Protein AF-A0A1H8LSI7-F1 (afdb_monomer_lite)

Structure (mmCIF, N/CA/C/O backbone):
data_AF-A0A1H8LSI7-F1
#
_entry.id   AF-A0A1H8LSI7-F1
#
loop_
_atom_site.group_PDB
_atom_site.id
_atom_site.type_symbol
_atom_site.label_atom_id
_atom_site.label_alt_id
_atom_site.label_comp_id
_atom_site.label_asym_id
_atom_site.label_entity_id
_atom_site.label_seq_id
_atom_site.pdbx_PDB_ins_code
_atom_site.Cartn_x
_atom_site.Cartn_y
_atom_site.Cartn_z
_atom_site.occupancy
_atom_site.B_iso_or_equiv
_atom_site.auth_seq_id
_atom_site.auth_comp_id
_atom_site.auth_asym_id
_atom_site.auth_atom_id
_atom_site.pdbx_PDB_model_num
ATOM 1 N N . MET A 1 1 ? -0.531 -12.449 -21.676 1.00 60.75 1 MET A N 1
ATOM 2 C CA . MET A 1 1 ? 0.216 -11.662 -20.672 1.00 60.75 1 MET A CA 1
ATOM 3 C C . MET A 1 1 ? 1.237 -12.561 -19.982 1.00 60.75 1 MET A C 1
ATOM 5 O O . MET A 1 1 ? 1.101 -12.880 -18.815 1.00 60.75 1 MET A O 1
ATOM 9 N N . PHE A 1 2 ? 2.228 -13.033 -20.733 1.00 66.88 2 PHE A N 1
ATOM 10 C CA . PHE A 1 2 ? 3.361 -13.803 -20.219 1.00 66.88 2 PHE A CA 1
ATOM 11 C C . PHE A 1 2 ? 4.564 -13.486 -21.112 1.00 66.88 2 PHE A C 1
ATOM 13 O O . PHE A 1 2 ? 4.348 -13.264 -22.308 1.00 66.88 2 PHE A O 1
ATOM 20 N N . PRO A 1 3 ? 5.793 -13.439 -20.570 1.00 76.00 3 PRO A N 1
ATOM 21 C CA . PRO A 1 3 ? 6.199 -13.788 -19.198 1.00 76.00 3 PRO A CA 1
ATOM 22 C C . PRO A 1 3 ? 5.916 -12.696 -18.145 1.00 76.00 3 PRO A C 1
ATOM 24 O O . PRO A 1 3 ? 5.759 -11.524 -18.481 1.00 76.00 3 PRO A O 1
ATOM 27 N N . LEU A 1 4 ? 5.851 -13.088 -16.865 1.00 72.19 4 LEU A N 1
ATOM 28 C CA . LEU A 1 4 ? 5.751 -12.147 -15.740 1.00 72.19 4 LEU A CA 1
ATOM 29 C C . LEU A 1 4 ? 7.110 -11.470 -15.487 1.00 72.19 4 LEU A C 1
ATOM 31 O O . LEU A 1 4 ? 8.145 -12.140 -15.562 1.00 72.19 4 LEU A O 1
ATOM 35 N N . PRO A 1 5 ? 7.138 -10.168 -15.155 1.00 69.75 5 PRO A N 1
ATOM 36 C CA . PRO A 1 5 ? 8.376 -9.487 -14.801 1.00 69.75 5 PRO A CA 1
ATOM 37 C C . PRO A 1 5 ? 8.933 -10.005 -13.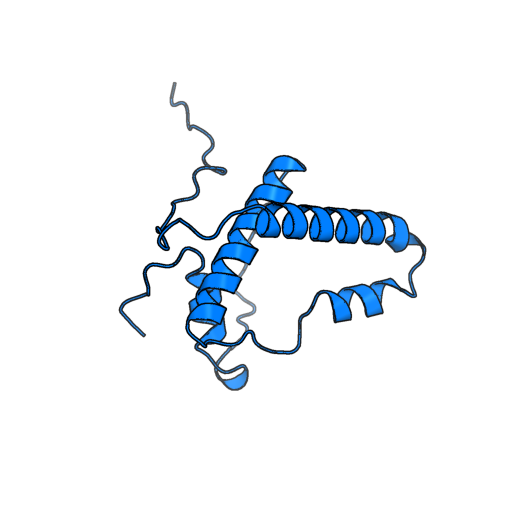466 1.00 69.75 5 PRO A C 1
ATOM 39 O O . PRO A 1 5 ? 8.186 -10.392 -12.569 1.00 69.75 5 PRO A O 1
ATOM 42 N N . ALA A 1 6 ? 10.259 -9.966 -13.308 1.00 71.38 6 ALA A N 1
ATOM 43 C CA . ALA A 1 6 ? 10.956 -10.384 -12.089 1.00 71.38 6 ALA A CA 1
ATOM 44 C C . ALA A 1 6 ? 10.777 -9.365 -10.940 1.00 71.38 6 ALA A C 1
ATOM 46 O O . ALA A 1 6 ? 11.718 -8.688 -10.525 1.00 71.38 6 ALA A O 1
ATOM 47 N N . LEU A 1 7 ? 9.548 -9.232 -10.435 1.00 69.88 7 LEU A N 1
ATOM 48 C CA . LEU A 1 7 ? 9.149 -8.268 -9.410 1.00 69.88 7 LEU A CA 1
ATOM 49 C C . LEU A 1 7 ? 8.524 -8.965 -8.209 1.00 69.88 7 LEU A C 1
ATOM 51 O O . LEU A 1 7 ? 7.919 -10.025 -8.313 1.00 69.88 7 LEU A O 1
ATOM 55 N N . THR A 1 8 ? 8.642 -8.321 -7.054 1.00 70.69 8 THR A N 1
ATOM 56 C CA . THR A 1 8 ? 8.070 -8.797 -5.790 1.00 70.69 8 THR A CA 1
ATOM 57 C C . THR A 1 8 ? 6.541 -8.672 -5.724 1.00 70.69 8 THR A C 1
ATOM 59 O O . THR A 1 8 ? 5.932 -9.376 -4.926 1.00 70.69 8 THR A O 1
ATOM 62 N N . ALA A 1 9 ? 5.948 -7.756 -6.497 1.00 76.44 9 ALA A N 1
ATOM 63 C CA . ALA A 1 9 ? 4.513 -7.450 -6.500 1.00 76.44 9 ALA A CA 1
ATOM 64 C C . ALA A 1 9 ? 3.906 -7.760 -7.878 1.00 76.44 9 ALA A C 1
ATOM 66 O O . ALA A 1 9 ? 3.530 -6.873 -8.643 1.00 76.44 9 ALA A O 1
ATOM 67 N N . ASP A 1 10 ? 3.919 -9.037 -8.236 1.00 76.69 10 ASP A N 1
ATOM 68 C CA . ASP A 1 10 ? 3.304 -9.559 -9.456 1.00 76.69 10 ASP A CA 1
ATOM 69 C C . ASP A 1 10 ? 1.784 -9.343 -9.467 1.00 76.69 10 ASP A C 1
ATOM 71 O O . ASP A 1 10 ? 1.233 -8.949 -10.490 1.00 76.69 10 ASP A O 1
ATOM 75 N N . ASP A 1 11 ? 1.126 -9.494 -8.320 1.00 79.75 11 ASP A N 1
ATOM 76 C CA . ASP A 1 11 ? -0.284 -9.172 -8.088 1.00 79.75 11 ASP A CA 1
ATOM 77 C C . ASP A 1 11 ? -0.640 -7.717 -8.444 1.00 79.75 11 ASP A C 1
ATOM 79 O O . ASP A 1 11 ? -1.596 -7.442 -9.173 1.00 79.75 11 ASP A O 1
ATOM 83 N N . GLU A 1 12 ? 0.163 -6.768 -7.970 1.00 79.19 12 GLU A N 1
ATOM 84 C CA . GLU A 1 12 ? 0.037 -5.345 -8.267 1.00 79.19 12 GLU A CA 1
ATOM 85 C C . GLU A 1 12 ? 0.315 -5.067 -9.748 1.00 79.19 12 GLU A C 1
ATOM 87 O O . GLU A 1 12 ? -0.382 -4.252 -10.352 1.00 79.19 12 GLU A O 1
ATOM 92 N N . TRP A 1 13 ? 1.303 -5.742 -10.347 1.00 81.06 13 TRP A N 1
ATOM 93 C CA . TRP A 1 13 ? 1.590 -5.615 -11.776 1.00 81.06 13 TRP A CA 1
ATOM 94 C C . TRP A 1 13 ? 0.407 -6.093 -12.617 1.00 81.06 13 TRP A C 1
ATOM 96 O O . TRP A 1 13 ? -0.026 -5.375 -13.519 1.00 81.06 13 TRP A O 1
ATOM 106 N N . VAL A 1 14 ? -0.165 -7.251 -12.267 1.00 83.50 14 VAL A N 1
ATOM 107 C CA . VAL A 1 14 ? -1.364 -7.784 -12.914 1.00 83.50 14 VAL A CA 1
ATOM 108 C C . VAL A 1 14 ? -2.515 -6.797 -12.782 1.00 83.50 14 VAL A C 1
ATOM 110 O O . VAL A 1 14 ? -3.106 -6.419 -13.789 1.00 83.50 14 VAL A O 1
ATOM 113 N N . ARG A 1 15 ? -2.782 -6.294 -11.570 1.00 82.38 15 ARG A N 1
ATOM 114 C CA . ARG A 1 15 ? -3.861 -5.325 -11.334 1.00 82.38 15 ARG A CA 1
ATOM 115 C C . ARG A 1 15 ? -3.713 -4.055 -12.176 1.00 82.38 15 ARG A C 1
ATOM 117 O O . ARG A 1 15 ? -4.715 -3.523 -12.636 1.00 82.38 15 ARG A O 1
ATOM 124 N N . ARG A 1 16 ? -2.490 -3.548 -12.366 1.00 82.44 16 ARG A N 1
ATOM 125 C CA . ARG A 1 16 ? -2.238 -2.323 -13.149 1.00 82.44 16 ARG A CA 1
ATOM 126 C C . ARG A 1 16 ? -2.259 -2.534 -14.663 1.00 82.44 16 ARG A C 1
ATOM 128 O O . ARG A 1 16 ? -2.366 -1.552 -15.390 1.00 82.44 16 ARG A O 1
ATOM 135 N N . ALA A 1 17 ? -2.132 -3.770 -15.138 1.00 84.19 17 ALA A N 1
ATOM 136 C CA . ALA A 1 17 ? -2.122 -4.069 -16.567 1.00 84.19 17 ALA A CA 1
ATOM 137 C C . ALA A 1 17 ? -3.521 -4.056 -17.206 1.00 84.19 17 ALA A C 1
ATOM 139 O O . ALA A 1 17 ? -3.623 -3.934 -18.424 1.00 84.19 17 ALA A O 1
ATOM 140 N N . PHE A 1 18 ? -4.584 -4.178 -16.405 1.00 83.81 18 PHE A N 1
ATOM 141 C CA . PHE A 1 18 ? -5.969 -4.183 -16.878 1.00 83.81 18 PHE A CA 1
ATOM 142 C C . PHE A 1 18 ? -6.657 -2.849 -16.589 1.00 83.81 18 PHE A C 1
ATOM 144 O O . PHE A 1 18 ? -6.489 -2.267 -15.513 1.00 83.81 18 PHE A O 1
ATOM 151 N N . ALA A 1 19 ? -7.463 -2.360 -17.535 1.00 82.94 19 ALA A N 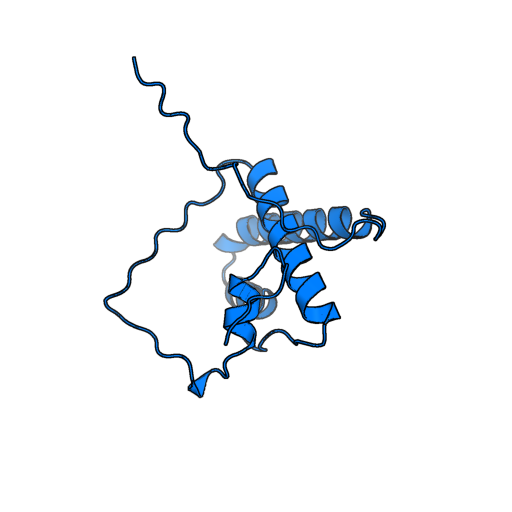1
ATOM 152 C CA . ALA A 1 19 ? -8.328 -1.222 -17.259 1.00 82.94 19 ALA A CA 1
ATOM 153 C C . ALA A 1 19 ? -9.493 -1.669 -16.355 1.00 82.94 19 ALA A C 1
ATOM 155 O O . ALA A 1 19 ? -9.905 -2.825 -16.427 1.00 82.94 19 ALA A O 1
ATOM 156 N N . PRO A 1 20 ? -10.104 -0.773 -15.556 1.00 80.81 20 PRO A N 1
ATOM 157 C CA . PRO A 1 20 ? -11.222 -1.143 -14.680 1.00 80.81 20 PRO A CA 1
ATOM 158 C C . PRO A 1 20 ? -12.400 -1.809 -15.408 1.00 80.81 20 PRO A C 1
ATOM 160 O O . PRO A 1 20 ? -13.071 -2.657 -14.837 1.00 80.81 20 PRO A O 1
ATOM 163 N N . ARG A 1 21 ? -12.628 -1.454 -16.680 1.00 83.06 21 ARG A N 1
ATOM 164 C CA . ARG A 1 21 ? -13.661 -2.058 -17.542 1.00 83.06 21 ARG A CA 1
ATOM 165 C C . ARG A 1 21 ? -13.379 -3.513 -17.935 1.00 83.06 21 ARG A C 1
ATOM 167 O O . ARG A 1 21 ? -14.303 -4.216 -18.318 1.00 83.06 21 ARG A O 1
ATOM 174 N N . ASP A 1 22 ? -12.123 -3.939 -17.843 1.00 85.56 22 ASP A N 1
ATOM 175 C CA . ASP A 1 22 ? -11.678 -5.294 -18.176 1.00 85.56 22 ASP A CA 1
ATOM 176 C C . ASP A 1 22 ? -11.662 -6.198 -16.924 1.00 85.56 22 ASP A C 1
ATOM 178 O O . ASP A 1 22 ? -11.269 -7.361 -16.995 1.00 85.56 22 ASP A O 1
ATOM 182 N N . VAL A 1 23 ? -12.076 -5.667 -15.763 1.00 84.94 23 VAL A N 1
ATOM 183 C CA . VAL A 1 23 ? -12.101 -6.367 -14.475 1.00 84.94 23 VAL A CA 1
ATOM 184 C C . VAL A 1 23 ? -13.544 -6.688 -14.090 1.00 84.94 23 VAL A C 1
ATOM 186 O O . VAL A 1 23 ? -14.366 -5.793 -13.906 1.00 84.94 23 VAL A O 1
ATOM 189 N N . ALA A 1 24 ? -13.840 -7.975 -13.910 1.00 84.44 24 ALA A N 1
ATOM 190 C CA . ALA A 1 24 ? -15.118 -8.448 -13.390 1.00 84.44 24 ALA A CA 1
ATOM 191 C C . ALA A 1 24 ? -14.971 -8.928 -11.938 1.00 84.44 24 ALA A C 1
ATOM 193 O O . ALA A 1 24 ? -14.045 -9.672 -11.609 1.00 84.44 24 ALA A O 1
ATOM 194 N N . PHE A 1 25 ? -15.908 -8.540 -11.072 1.00 83.56 25 PHE A N 1
ATOM 195 C CA . PHE A 1 25 ? -16.010 -9.080 -9.717 1.00 83.56 25 PHE A CA 1
ATOM 196 C C . PHE A 1 25 ? -16.845 -10.362 -9.741 1.00 83.56 25 PHE A C 1
ATOM 198 O O . PHE A 1 25 ? -17.991 -10.345 -10.182 1.00 83.56 25 PHE A O 1
ATOM 205 N N . VAL A 1 26 ? -16.274 -11.473 -9.268 1.00 87.94 26 VAL A N 1
ATOM 206 C CA . VAL A 1 26 ? -16.940 -12.785 -9.236 1.00 87.94 26 VAL A CA 1
ATOM 207 C C . VAL A 1 26 ? -17.489 -13.040 -7.827 1.00 87.94 26 VAL A C 1
ATOM 209 O O . VAL A 1 26 ? -16.691 -13.284 -6.921 1.00 87.94 26 VAL A O 1
ATOM 212 N N . PRO A 1 27 ? -18.821 -13.034 -7.609 1.00 82.88 27 PRO A N 1
ATOM 213 C CA . PRO A 1 27 ? -19.406 -13.175 -6.269 1.00 82.88 27 PRO A CA 1
ATOM 214 C C . PRO A 1 27 ? -19.115 -14.524 -5.602 1.00 82.88 27 PRO A C 1
ATOM 216 O O . PRO A 1 27 ? -19.066 -14.617 -4.382 1.00 82.88 27 PRO A O 1
ATOM 219 N N . ALA A 1 28 ? -18.906 -15.573 -6.403 1.00 89.12 28 ALA A N 1
ATOM 220 C CA . ALA A 1 28 ? -18.611 -16.921 -5.922 1.00 89.12 28 ALA A CA 1
ATOM 221 C C . ALA A 1 28 ? -17.145 -17.115 -5.482 1.00 89.12 28 ALA A C 1
ATOM 223 O O . ALA A 1 28 ? -16.776 -18.203 -5.047 1.00 89.12 28 ALA A O 1
ATOM 224 N N . CYS A 1 29 ? -16.292 -16.092 -5.613 1.00 85.25 29 CYS A N 1
ATOM 225 C CA . CYS A 1 29 ? -14.889 -16.174 -5.229 1.00 85.25 29 CYS A CA 1
ATOM 226 C C . CYS A 1 29 ? -14.679 -15.592 -3.828 1.00 85.25 29 CYS A C 1
ATOM 228 O O . CYS A 1 29 ? -14.918 -14.409 -3.589 1.00 85.25 29 CYS A O 1
ATOM 230 N N . THR A 1 30 ? -14.185 -16.415 -2.904 1.00 83.44 30 THR A N 1
ATOM 231 C CA . THR A 1 30 ? -13.813 -15.981 -1.553 1.00 83.44 30 THR A CA 1
ATOM 232 C C . THR A 1 30 ? -12.307 -16.054 -1.368 1.00 83.44 30 THR A C 1
ATOM 234 O O . THR A 1 30 ? -11.693 -17.088 -1.631 1.00 83.44 30 THR A O 1
ATOM 237 N N . PHE A 1 31 ? -11.717 -14.981 -0.849 1.00 82.94 31 PHE A N 1
ATOM 238 C CA . PHE A 1 31 ? -10.306 -14.929 -0.484 1.00 82.94 31 PHE A CA 1
ATOM 239 C C . PHE A 1 31 ? -10.153 -14.601 1.000 1.00 82.94 31 PHE A C 1
ATOM 241 O O . PHE A 1 31 ? -10.742 -13.640 1.496 1.00 82.94 31 PHE A O 1
ATOM 248 N N . THR A 1 32 ? -9.322 -15.371 1.702 1.00 84.81 32 THR A N 1
ATOM 249 C CA . THR A 1 32 ? -9.045 -15.159 3.127 1.00 84.81 32 THR A CA 1
ATOM 250 C C . THR A 1 32 ? -7.653 -14.567 3.307 1.00 84.81 32 THR A C 1
ATOM 252 O O . THR A 1 32 ? -6.647 -15.271 3.212 1.00 84.81 32 THR A O 1
ATOM 255 N N . ALA A 1 33 ? -7.589 -13.275 3.631 1.00 78.12 33 ALA A N 1
ATOM 256 C CA . ALA A 1 33 ? -6.353 -12.606 4.024 1.00 78.12 33 ALA A CA 1
ATOM 257 C C . ALA A 1 33 ? -6.153 -12.703 5.544 1.00 78.12 33 ALA A C 1
ATOM 259 O O . ALA A 1 33 ? -7.024 -12.303 6.316 1.00 78.12 33 ALA A O 1
ATOM 260 N N . ARG A 1 34 ? -4.992 -13.191 6.000 1.00 80.56 34 ARG A N 1
ATOM 261 C CA . ARG A 1 34 ? -4.641 -13.165 7.429 1.00 80.56 34 ARG A CA 1
ATOM 262 C C . ARG A 1 34 ? -3.908 -11.873 7.759 1.00 80.56 34 ARG A C 1
ATOM 264 O O . ARG A 1 34 ? -2.849 -11.599 7.198 1.00 80.56 34 ARG A O 1
ATOM 271 N N . ALA A 1 35 ? -4.458 -11.096 8.688 1.00 78.88 35 ALA A N 1
ATOM 272 C CA . ALA A 1 35 ? -3.793 -9.898 9.176 1.00 78.88 35 ALA A CA 1
ATOM 273 C C . ALA A 1 35 ? -2.520 -10.266 9.971 1.00 78.88 35 ALA A C 1
ATOM 275 O O . ALA A 1 35 ? -2.536 -11.232 10.744 1.00 78.88 35 ALA A O 1
ATOM 276 N N . PRO A 1 36 ? -1.422 -9.503 9.825 1.00 80.56 36 PRO A N 1
ATOM 277 C CA . PRO A 1 36 ? -0.235 -9.667 10.655 1.00 80.56 36 PRO A CA 1
ATOM 278 C C . PRO A 1 36 ? -0.580 -9.514 12.142 1.00 80.56 36 PRO A C 1
ATOM 280 O O . PRO A 1 36 ? -1.272 -8.575 12.526 1.00 80.56 36 PRO A O 1
ATOM 283 N N . ARG A 1 37 ? -0.074 -10.420 12.989 1.00 83.75 37 ARG A N 1
ATOM 284 C CA . ARG A 1 37 ? -0.376 -10.426 14.436 1.00 83.75 37 ARG A CA 1
ATOM 285 C C . ARG A 1 37 ? 0.540 -9.523 15.265 1.00 83.75 37 ARG A C 1
ATOM 287 O O . ARG A 1 37 ? 0.311 -9.361 16.457 1.00 83.75 37 ARG A O 1
ATOM 294 N N . THR A 1 38 ? 1.583 -8.956 14.657 1.00 83.00 38 THR A N 1
ATOM 295 C CA . THR A 1 38 ? 2.559 -8.095 15.337 1.00 83.00 38 THR A CA 1
ATOM 296 C C . THR A 1 38 ? 2.827 -6.829 14.535 1.00 83.00 38 THR A C 1
ATOM 298 O O . THR A 1 38 ? 2.769 -6.834 13.302 1.00 83.00 38 THR A O 1
ATOM 301 N N . LEU A 1 39 ? 3.173 -5.744 15.236 1.00 80.88 39 LEU A N 1
ATOM 302 C CA . LEU A 1 39 ? 3.536 -4.471 14.611 1.00 80.88 39 LEU A CA 1
ATOM 303 C C . LEU A 1 39 ? 4.737 -4.630 13.669 1.00 80.88 39 LEU A C 1
ATOM 305 O O . LEU A 1 39 ? 4.731 -4.094 12.566 1.00 80.88 39 LEU A O 1
ATOM 309 N N . HIS A 1 40 ? 5.731 -5.430 14.066 1.00 78.38 40 HIS A N 1
ATOM 310 C CA . HIS A 1 40 ? 6.880 -5.742 13.220 1.00 78.38 40 HIS A CA 1
ATOM 311 C C . HIS A 1 40 ? 6.453 -6.426 11.912 1.00 78.38 40 HIS A C 1
ATOM 313 O O . HIS A 1 40 ? 6.828 -5.971 10.834 1.00 78.38 40 HIS A O 1
ATOM 319 N N . ALA A 1 41 ? 5.613 -7.466 11.979 1.00 76.25 41 ALA A N 1
ATOM 320 C CA . ALA A 1 41 ? 5.122 -8.150 10.781 1.00 76.25 41 ALA A CA 1
ATOM 321 C C . ALA A 1 41 ? 4.266 -7.226 9.896 1.00 76.25 41 ALA A C 1
ATOM 323 O O . ALA A 1 41 ? 4.365 -7.281 8.667 1.00 76.25 41 ALA A O 1
ATOM 324 N N . LEU A 1 42 ? 3.473 -6.333 10.501 1.00 82.38 42 LEU A N 1
ATOM 325 C CA . LEU A 1 42 ? 2.703 -5.320 9.780 1.00 82.38 42 LEU A CA 1
ATOM 326 C C . LEU A 1 42 ? 3.614 -4.350 9.018 1.00 82.38 42 LEU A C 1
ATOM 328 O O . LEU A 1 42 ? 3.405 -4.121 7.824 1.00 82.38 42 LEU A O 1
ATOM 332 N N . VAL A 1 43 ? 4.642 -3.819 9.685 1.00 80.75 43 VAL A N 1
ATOM 333 C CA . VAL A 1 43 ? 5.628 -2.909 9.089 1.00 80.75 43 VAL A CA 1
ATOM 334 C C . VAL A 1 43 ? 6.381 -3.598 7.951 1.00 80.75 43 VAL A C 1
ATOM 336 O O . VAL A 1 43 ? 6.466 -3.026 6.868 1.00 80.75 43 VAL A O 1
ATOM 339 N N . GLN A 1 44 ? 6.859 -4.834 8.139 1.00 80.69 44 GLN A N 1
ATOM 340 C CA . GLN A 1 44 ? 7.574 -5.580 7.092 1.00 80.69 44 GLN A CA 1
ATOM 341 C C . GLN A 1 44 ? 6.687 -5.861 5.871 1.00 80.69 44 GLN A C 1
ATOM 343 O O . GLN A 1 44 ? 7.090 -5.592 4.738 1.00 80.69 44 GLN A O 1
ATOM 348 N N . THR A 1 45 ? 5.448 -6.317 6.090 1.00 78.75 45 THR A N 1
ATOM 349 C CA . THR A 1 45 ? 4.485 -6.577 5.005 1.00 78.75 45 THR A CA 1
ATOM 350 C C . THR A 1 45 ? 4.193 -5.298 4.216 1.00 78.75 45 THR A C 1
ATOM 352 O O . THR A 1 45 ? 4.214 -5.291 2.983 1.00 78.75 45 THR A O 1
ATOM 355 N N . ARG A 1 46 ? 3.976 -4.173 4.913 1.00 82.31 46 ARG A N 1
ATOM 356 C CA . ARG A 1 46 ? 3.719 -2.877 4.270 1.00 82.31 46 ARG A CA 1
ATOM 357 C C . ARG A 1 46 ? 4.934 -2.327 3.538 1.00 82.31 46 ARG A C 1
ATOM 359 O O . ARG A 1 46 ? 4.782 -1.829 2.425 1.00 82.31 46 ARG A O 1
ATOM 366 N N . ARG A 1 47 ? 6.125 -2.461 4.115 1.00 80.44 47 ARG A N 1
ATOM 367 C CA . ARG A 1 47 ? 7.397 -2.085 3.489 1.00 80.44 47 ARG A CA 1
ATOM 368 C C . ARG A 1 47 ? 7.607 -2.838 2.176 1.00 80.44 47 ARG A C 1
ATOM 370 O O . ARG A 1 47 ? 7.887 -2.211 1.158 1.00 80.44 47 ARG A O 1
ATOM 377 N N . ARG A 1 48 ? 7.381 -4.157 2.170 1.00 80.31 48 ARG A N 1
ATOM 378 C CA . ARG A 1 48 ? 7.450 -5.004 0.968 1.00 80.31 48 ARG A CA 1
ATOM 379 C C . ARG A 1 48 ? 6.452 -4.562 -0.106 1.00 80.31 48 ARG A C 1
ATOM 381 O O . ARG A 1 48 ? 6.846 -4.372 -1.255 1.00 80.31 48 ARG A O 1
ATOM 388 N N . SER A 1 49 ? 5.191 -4.348 0.273 1.00 80.56 49 SER A N 1
ATOM 389 C CA . SER A 1 49 ? 4.136 -3.881 -0.641 1.00 80.56 49 SER A CA 1
ATOM 390 C C . SER A 1 49 ? 4.484 -2.527 -1.275 1.00 80.56 49 SER A C 1
ATOM 392 O O . SER A 1 49 ? 4.407 -2.369 -2.494 1.00 80.56 49 SER A O 1
ATOM 394 N N . LEU A 1 50 ? 4.961 -1.564 -0.477 1.00 79.44 50 LEU A N 1
ATOM 395 C CA . LEU A 1 50 ? 5.381 -0.254 -0.980 1.00 79.44 50 LEU A CA 1
ATOM 396 C C . LEU A 1 50 ? 6.621 -0.334 -1.873 1.00 79.44 50 LEU A C 1
ATOM 398 O O . LEU A 1 50 ? 6.673 0.360 -2.886 1.00 79.44 50 LEU A O 1
ATOM 402 N N . ARG A 1 51 ? 7.595 -1.194 -1.547 1.00 80.38 51 ARG A N 1
ATOM 403 C CA . ARG A 1 51 ? 8.772 -1.432 -2.394 1.00 80.38 51 ARG A CA 1
ATOM 404 C C . ARG A 1 51 ? 8.367 -1.993 -3.759 1.00 80.38 51 ARG A C 1
ATOM 406 O O . ARG A 1 51 ? 8.826 -1.479 -4.776 1.00 80.38 51 ARG A O 1
ATOM 413 N N . GLY A 1 52 ? 7.473 -2.984 -3.789 1.00 79.12 52 GLY A N 1
ATOM 414 C CA . GLY A 1 52 ? 6.932 -3.544 -5.031 1.00 79.12 52 GLY A CA 1
ATOM 415 C C . GLY A 1 52 ? 6.178 -2.502 -5.861 1.00 79.12 52 GLY A C 1
ATOM 416 O O . GLY A 1 52 ? 6.467 -2.319 -7.040 1.00 79.12 52 GLY A O 1
ATOM 417 N N . SER A 1 53 ? 5.303 -1.726 -5.219 1.00 80.06 53 SER A N 1
ATOM 418 C CA . SER A 1 53 ? 4.588 -0.613 -5.857 1.00 80.06 53 SER A CA 1
ATOM 419 C C . SER A 1 53 ? 5.537 0.461 -6.414 1.00 80.06 53 SER A C 1
ATOM 421 O O . SER A 1 53 ? 5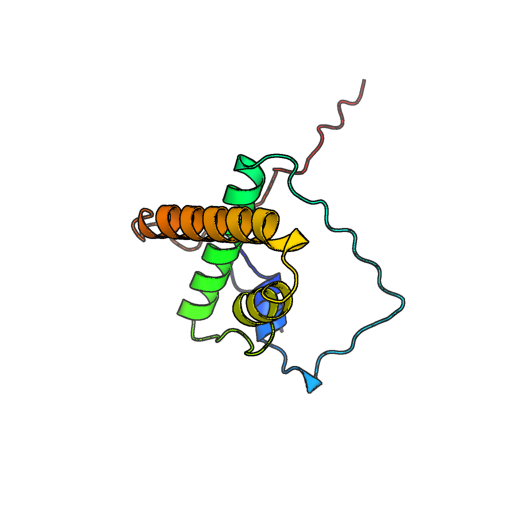.327 0.948 -7.526 1.00 80.06 53 SER A O 1
ATOM 423 N N . LYS A 1 54 ? 6.617 0.804 -5.692 1.00 79.50 54 LYS A N 1
ATOM 424 C CA . LYS A 1 54 ? 7.659 1.739 -6.156 1.00 79.50 54 LYS A CA 1
ATOM 425 C C . LYS A 1 54 ? 8.410 1.183 -7.367 1.00 79.50 54 LYS A C 1
ATOM 427 O O . LYS A 1 54 ? 8.622 1.930 -8.316 1.00 79.50 54 LYS A O 1
ATOM 432 N N . ALA A 1 55 ? 8.766 -0.103 -7.361 1.00 80.62 55 ALA A N 1
ATOM 433 C CA . ALA A 1 55 ? 9.420 -0.757 -8.494 1.00 80.62 55 ALA A CA 1
ATOM 434 C C . ALA A 1 55 ? 8.533 -0.738 -9.751 1.00 80.62 55 ALA A C 1
ATOM 436 O O . ALA A 1 55 ? 9.021 -0.443 -10.835 1.00 80.62 55 ALA A O 1
ATOM 437 N N . ILE A 1 56 ? 7.223 -0.959 -9.602 1.00 80.19 56 ILE A N 1
ATOM 438 C CA . ILE A 1 56 ? 6.272 -0.906 -10.722 1.00 80.19 56 ILE A CA 1
ATOM 439 C C . ILE A 1 56 ? 6.107 0.512 -11.266 1.00 80.19 56 ILE A C 1
ATOM 441 O O . ILE A 1 56 ? 6.151 0.721 -12.477 1.00 80.19 56 ILE A O 1
ATOM 445 N N . THR A 1 57 ? 6.004 1.499 -10.376 1.00 82.06 57 THR A N 1
ATOM 446 C CA . THR A 1 57 ? 5.967 2.914 -10.767 1.00 82.06 57 THR A CA 1
ATOM 447 C C . THR A 1 57 ? 7.260 3.344 -11.471 1.00 82.06 57 THR A C 1
ATOM 449 O O . THR A 1 57 ? 7.197 4.106 -12.430 1.00 82.06 57 THR A O 1
ATOM 452 N N . ALA A 1 58 ? 8.424 2.829 -11.056 1.00 80.81 58 ALA A N 1
ATOM 453 C CA . ALA A 1 58 ? 9.705 3.104 -11.712 1.00 80.81 58 ALA A CA 1
ATOM 454 C C . ALA A 1 58 ? 9.791 2.542 -13.145 1.00 80.81 58 ALA A C 1
ATOM 456 O O . ALA A 1 58 ? 10.552 3.067 -13.949 1.00 80.81 58 ALA A O 1
ATOM 457 N N . MET A 1 59 ? 8.984 1.533 -13.492 1.00 79.94 59 MET A N 1
ATOM 458 C CA . MET A 1 59 ? 8.834 1.053 -14.874 1.00 79.94 59 MET A CA 1
ATOM 459 C C . MET A 1 59 ? 7.839 1.884 -15.705 1.00 79.94 59 MET A C 1
ATOM 461 O O . MET A 1 59 ? 7.500 1.497 -16.818 1.00 79.94 59 MET A O 1
ATOM 465 N N . GLY A 1 60 ? 7.314 2.990 -15.166 1.00 80.00 60 GLY A N 1
ATOM 466 C CA . GLY A 1 60 ? 6.332 3.843 -15.844 1.00 80.00 60 GLY A CA 1
ATOM 467 C C . GLY A 1 60 ? 4.880 3.362 -15.737 1.00 80.00 60 GLY A C 1
ATOM 468 O O . GLY A 1 60 ? 3.984 4.001 -16.283 1.00 80.00 60 GLY A O 1
ATOM 469 N N . ILE A 1 61 ? 4.613 2.274 -15.006 1.00 77.94 61 ILE A N 1
ATOM 470 C CA . ILE A 1 61 ? 3.258 1.741 -14.823 1.00 77.94 61 ILE A CA 1
ATOM 471 C C . ILE A 1 61 ? 2.606 2.441 -13.625 1.00 77.94 61 ILE A C 1
ATOM 473 O O . ILE A 1 61 ? 2.908 2.158 -12.459 1.00 77.94 61 ILE A O 1
ATOM 477 N N . THR A 1 62 ? 1.701 3.377 -13.905 1.00 76.06 62 THR A N 1
ATOM 478 C CA . THR A 1 62 ? 1.041 4.191 -12.877 1.00 76.06 62 THR A CA 1
ATOM 479 C C . THR A 1 62 ? 0.012 3.390 -12.077 1.00 76.06 62 THR A C 1
ATOM 481 O O . THR A 1 62 ? -0.625 2.467 -12.576 1.00 76.06 62 THR A O 1
ATOM 484 N N . SER A 1 63 ? -0.136 3.724 -10.792 1.00 70.12 63 SER A N 1
ATOM 485 C CA . SER A 1 63 ? -1.188 3.133 -9.959 1.00 70.12 63 SER A CA 1
ATOM 486 C C . SER A 1 63 ? -2.561 3.637 -10.415 1.00 70.12 63 SER A C 1
ATOM 488 O O . SER A 1 63 ? -2.697 4.847 -10.626 1.00 70.12 63 SER A O 1
ATOM 490 N N . PRO A 1 64 ? -3.597 2.779 -10.482 1.00 67.50 64 PRO A N 1
ATOM 491 C CA . PRO A 1 64 ? -4.964 3.229 -10.703 1.00 67.50 64 PRO A CA 1
ATOM 492 C C . PRO A 1 64 ? -5.354 4.282 -9.655 1.00 67.50 64 PRO A C 1
ATOM 494 O O . PRO A 1 64 ? -5.068 4.142 -8.461 1.00 67.50 64 PRO A O 1
ATOM 497 N N . ARG A 1 65 ? -5.966 5.375 -10.124 1.00 56.28 65 ARG A N 1
ATOM 498 C CA . ARG A 1 65 ? -6.502 6.465 -9.297 1.00 56.28 65 ARG A CA 1
ATOM 499 C C . ARG A 1 65 ? -7.849 6.022 -8.722 1.00 56.28 65 ARG A C 1
ATOM 501 O O . ARG A 1 65 ? -8.729 5.673 -9.496 1.00 56.28 65 ARG A O 1
ATOM 508 N N . GLY A 1 66 ? -8.038 6.102 -7.402 1.00 54.59 66 GLY A N 1
ATOM 509 C CA . GLY A 1 66 ? -9.388 6.026 -6.820 1.00 54.59 66 GLY A CA 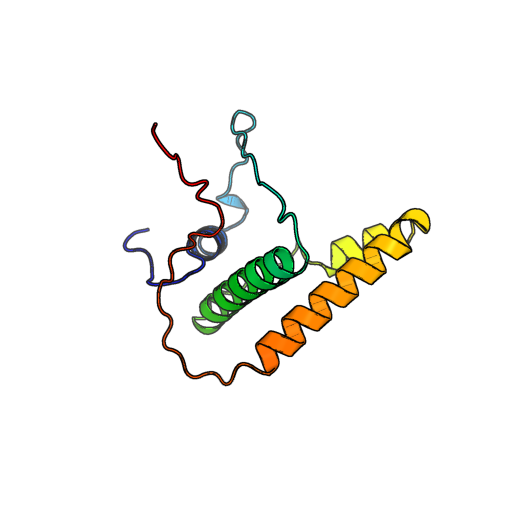1
ATOM 510 C C . GLY A 1 66 ? -9.493 5.431 -5.418 1.00 54.59 66 GLY A C 1
ATOM 511 O O . GLY A 1 66 ? -10.250 5.947 -4.607 1.00 54.59 66 GLY A O 1
ATOM 512 N N . GLU A 1 67 ? -8.685 4.433 -5.071 1.00 57.25 67 GLU A N 1
ATOM 513 C CA . GLU A 1 67 ? -8.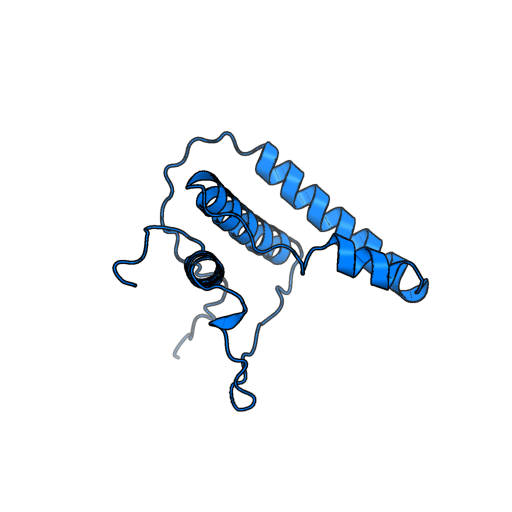819 3.701 -3.796 1.00 57.25 67 GLU A CA 1
ATOM 514 C C . GLU A 1 67 ? -7.647 4.003 -2.855 1.00 57.25 67 GLU A C 1
ATOM 516 O O . GLU A 1 67 ? -6.849 3.151 -2.471 1.00 57.25 67 GLU A O 1
ATOM 521 N N . GLY A 1 68 ? -7.475 5.290 -2.556 1.00 68.12 68 GLY A N 1
ATOM 522 C CA . GLY A 1 68 ? -6.337 5.783 -1.786 1.00 68.12 68 GLY A CA 1
ATOM 523 C C . GLY A 1 68 ? -6.616 5.903 -0.291 1.00 68.12 68 GLY A C 1
ATOM 524 O O . GLY A 1 68 ? -7.739 6.177 0.131 1.00 68.12 68 GLY A O 1
ATOM 525 N N . ALA A 1 69 ? -5.547 5.855 0.512 1.00 71.31 69 ALA A N 1
ATOM 526 C CA . ALA A 1 69 ? -5.571 6.196 1.939 1.00 71.31 69 ALA A CA 1
ATOM 527 C C . ALA A 1 69 ? -6.296 7.529 2.228 1.00 71.31 69 ALA A C 1
ATOM 529 O O . ALA A 1 69 ? -6.918 7.674 3.270 1.00 71.31 69 ALA A O 1
ATOM 530 N N . VAL A 1 70 ? -6.272 8.480 1.286 1.00 78.31 70 VAL A N 1
ATOM 531 C CA . VAL A 1 70 ? -6.986 9.764 1.376 1.00 78.31 70 VAL A CA 1
ATOM 532 C C . VAL A 1 70 ? -8.508 9.591 1.421 1.00 78.31 70 VAL A C 1
ATOM 534 O O . VAL A 1 70 ? -9.162 10.251 2.223 1.00 78.31 70 VAL A O 1
ATOM 537 N N . ALA A 1 71 ? -9.080 8.709 0.595 1.00 79.56 71 ALA A N 1
ATOM 538 C CA . ALA A 1 71 ? -10.520 8.447 0.598 1.00 79.56 71 ALA A CA 1
ATOM 539 C C . ALA A 1 71 ? -10.951 7.791 1.919 1.00 79.56 71 ALA A C 1
ATOM 541 O O . ALA A 1 71 ? -11.944 8.200 2.517 1.00 79.56 71 ALA A O 1
ATOM 542 N N . MET A 1 72 ? -10.140 6.854 2.422 1.00 80.31 72 MET A N 1
ATOM 543 C CA . MET A 1 72 ? -10.360 6.211 3.719 1.00 80.31 72 MET A CA 1
ATOM 544 C C . MET A 1 72 ? -10.289 7.214 4.882 1.00 80.31 72 MET A C 1
ATOM 546 O O . MET A 1 72 ? -11.166 7.222 5.740 1.00 80.31 72 MET A O 1
ATOM 550 N N . LEU A 1 73 ? -9.286 8.101 4.893 1.00 81.44 73 LEU A N 1
ATOM 551 C CA . LEU A 1 73 ? -9.151 9.147 5.914 1.00 81.44 73 LEU A CA 1
ATOM 552 C C . LEU A 1 73 ? -10.325 10.134 5.873 1.00 81.44 73 LEU A C 1
ATOM 554 O O . LEU A 1 73 ? -10.861 10.490 6.919 1.00 81.44 73 LEU A O 1
ATOM 558 N N . ARG A 1 74 ? -10.779 10.522 4.674 1.00 84.62 74 ARG A N 1
ATOM 559 C CA . ARG A 1 74 ? -11.958 11.384 4.496 1.00 84.62 74 ARG A CA 1
ATOM 560 C C . ARG A 1 74 ? -13.231 10.746 5.054 1.00 84.62 74 ARG A C 1
ATOM 562 O O . ARG A 1 74 ? -14.026 11.443 5.671 1.00 84.62 74 ARG A O 1
ATOM 569 N N . ALA A 1 75 ? -13.399 9.437 4.880 1.00 83.50 75 ALA A N 1
ATOM 570 C CA . ALA A 1 75 ? -14.530 8.698 5.438 1.00 83.50 75 ALA A CA 1
ATOM 571 C C . ALA A 1 75 ? -14.440 8.511 6.968 1.00 83.50 75 ALA A C 1
ATOM 573 O O . ALA A 1 75 ? -15.470 8.419 7.636 1.00 83.50 75 ALA A O 1
ATOM 574 N N . ALA A 1 76 ? -13.226 8.472 7.530 1.00 82.56 76 ALA A N 1
ATOM 575 C CA . ALA A 1 76 ? -12.991 8.301 8.966 1.00 82.56 76 ALA A CA 1
ATOM 576 C C . ALA A 1 76 ? -13.072 9.613 9.771 1.00 82.56 76 ALA A C 1
ATOM 578 O O . ALA A 1 76 ? -13.435 9.583 10.945 1.00 82.56 76 ALA A O 1
ATOM 579 N N . LEU A 1 77 ? -12.778 10.757 9.144 1.00 86.94 77 LEU A N 1
ATOM 580 C CA . LEU A 1 77 ? -12.862 12.101 9.734 1.00 86.94 77 LEU A CA 1
ATOM 581 C C . LEU A 1 77 ? -14.172 12.380 10.504 1.00 86.94 77 LEU A C 1
ATOM 583 O O . LEU A 1 77 ? -14.074 12.781 11.666 1.00 86.94 77 LEU A O 1
ATOM 587 N N . PRO A 1 78 ? -15.376 12.126 9.949 1.00 90.44 78 PRO A N 1
ATOM 588 C CA . PRO A 1 78 ? -16.636 12.376 10.657 1.00 90.44 78 PRO A CA 1
ATOM 589 C C . PRO A 1 78 ? -16.946 11.376 11.787 1.00 90.44 78 PRO A C 1
ATOM 591 O O . PRO A 1 78 ? -17.962 11.523 12.459 1.00 90.44 78 PRO A O 1
ATOM 594 N N . GLN A 1 79 ? -16.116 10.350 12.019 1.00 89.06 79 GLN A N 1
ATOM 595 C CA . GLN A 1 79 ? -16.361 9.311 13.025 1.00 89.06 79 GLN A CA 1
ATOM 596 C C . GLN A 1 79 ? -15.331 9.387 14.171 1.00 89.06 79 GLN A C 1
ATOM 598 O O . GLN A 1 79 ? -14.304 8.707 14.109 1.00 89.06 79 GLN A O 1
ATOM 603 N N . PRO A 1 80 ? -15.598 10.133 15.262 1.00 86.81 80 PRO A N 1
ATOM 604 C CA . PRO A 1 80 ? -14.627 10.360 16.342 1.00 86.81 80 PRO A CA 1
ATOM 605 C C . PRO A 1 80 ? -14.155 9.072 17.029 1.00 86.81 80 PRO A C 1
ATOM 607 O O . PRO A 1 80 ? -12.990 8.955 17.402 1.00 86.81 80 PRO A O 1
ATOM 610 N N . ARG A 1 81 ? -15.011 8.042 17.103 1.00 90.06 81 ARG A N 1
ATOM 611 C CA . ARG A 1 81 ? -14.632 6.706 17.607 1.00 90.06 81 ARG A CA 1
ATOM 612 C C . ARG A 1 81 ? -13.468 6.063 16.840 1.00 90.06 81 ARG A C 1
ATOM 614 O O . ARG A 1 81 ? -12.788 5.196 17.377 1.00 90.06 81 ARG A O 1
ATOM 621 N N . LEU A 1 82 ? -13.252 6.454 15.582 1.00 87.12 82 LEU A N 1
ATOM 622 C CA . LEU A 1 82 ? -12.203 5.905 14.722 1.00 87.12 82 LEU A CA 1
ATOM 623 C C . LEU A 1 82 ? -10.895 6.693 14.813 1.00 87.12 82 LEU A C 1
ATOM 625 O O . LEU A 1 82 ? -9.902 6.265 14.232 1.00 87.12 82 LEU A O 1
ATOM 629 N N . TRP A 1 83 ? -10.850 7.819 15.527 1.00 88.12 83 TRP A N 1
ATOM 630 C CA . TRP A 1 83 ? -9.677 8.694 15.528 1.00 88.12 83 TRP A CA 1
ATOM 631 C C . TRP A 1 83 ? -8.439 8.042 16.141 1.00 88.12 83 TRP A C 1
ATOM 633 O O . TRP A 1 83 ? -7.350 8.189 15.594 1.00 88.12 83 TRP A O 1
ATOM 643 N N . ALA A 1 84 ? -8.591 7.259 17.212 1.00 85.62 84 ALA A N 1
ATOM 644 C CA . ALA A 1 84 ? -7.475 6.508 17.788 1.00 85.62 84 ALA A CA 1
ATOM 645 C C . ALA A 1 84 ? -6.904 5.491 16.781 1.00 85.62 84 ALA A C 1
ATOM 647 O O . ALA A 1 84 ? -5.694 5.435 16.559 1.00 85.62 84 ALA A O 1
ATOM 648 N N . ALA A 1 85 ? -7.777 4.742 16.100 1.00 84.00 85 ALA A N 1
ATOM 649 C CA . ALA A 1 85 ? -7.374 3.806 15.051 1.00 84.00 85 ALA A CA 1
ATOM 650 C C . ALA A 1 85 ? -6.734 4.530 13.852 1.00 84.00 85 ALA A C 1
ATOM 652 O O . ALA A 1 85 ? -5.744 4.060 13.292 1.00 84.00 85 ALA A O 1
ATOM 653 N N . MET A 1 86 ? -7.260 5.701 13.491 1.00 83.94 86 MET A N 1
ATOM 654 C CA . MET A 1 86 ? -6.720 6.559 12.442 1.00 83.94 86 MET A CA 1
ATOM 655 C C . MET A 1 86 ? -5.320 7.070 12.798 1.00 83.94 86 MET A C 1
ATOM 657 O O . MET A 1 86 ? -4.429 7.012 11.955 1.00 83.94 86 MET A O 1
ATOM 661 N N . ALA A 1 87 ? -5.095 7.509 14.039 1.00 86.69 87 ALA A N 1
ATOM 662 C CA . ALA A 1 87 ? -3.788 7.953 14.514 1.00 86.69 87 ALA A CA 1
ATOM 663 C C . ALA A 1 87 ? -2.756 6.818 14.451 1.00 86.69 87 ALA A C 1
ATOM 665 O O . ALA A 1 87 ? -1.670 7.011 13.904 1.00 86.69 87 ALA A O 1
ATOM 666 N N . VAL A 1 88 ? -3.117 5.614 14.912 1.00 87.00 88 VAL A N 1
ATOM 667 C CA . VAL A 1 88 ? -2.261 4.419 14.796 1.00 87.00 88 VAL A CA 1
ATOM 668 C C . VAL A 1 88 ? -1.961 4.103 13.329 1.00 87.00 88 VAL A C 1
ATOM 670 O O . VAL A 1 88 ? -0.806 3.876 12.972 1.00 87.00 88 VAL A O 1
ATOM 673 N N . TYR A 1 89 ? -2.971 4.134 12.457 1.00 84.19 89 TYR A N 1
ATOM 674 C CA . TYR A 1 89 ? -2.795 3.899 11.023 1.00 84.19 89 TYR A CA 1
ATOM 675 C C . TYR A 1 89 ? -1.827 4.903 10.382 1.00 84.19 89 TYR A C 1
ATOM 677 O O . TYR A 1 89 ? -0.913 4.503 9.656 1.00 84.19 89 TYR A O 1
ATOM 685 N N . VAL A 1 90 ? -2.002 6.198 10.664 1.00 85.69 90 VAL A N 1
ATOM 686 C CA . VAL A 1 90 ? -1.126 7.265 10.161 1.00 85.69 90 VAL A CA 1
ATOM 687 C C . VAL A 1 90 ? 0.295 7.075 10.685 1.00 85.69 90 VAL A C 1
ATOM 689 O O . VAL A 1 90 ? 1.233 7.126 9.893 1.00 85.69 90 VAL A O 1
ATOM 692 N N . LEU A 1 91 ? 0.462 6.783 11.976 1.00 87.00 91 LEU A N 1
ATOM 693 C CA . LEU A 1 91 ? 1.771 6.572 12.593 1.00 87.00 91 LEU A CA 1
ATOM 694 C C . LEU A 1 91 ? 2.510 5.387 11.960 1.00 87.00 91 LEU A C 1
ATOM 696 O O . LEU A 1 91 ? 3.673 5.524 11.586 1.00 87.00 91 LEU A O 1
ATOM 700 N N . VAL A 1 92 ? 1.829 4.257 11.743 1.00 84.50 92 VAL A N 1
ATOM 701 C CA . VAL A 1 92 ? 2.407 3.098 11.041 1.00 84.50 92 VAL A CA 1
ATOM 702 C C . VAL A 1 92 ? 2.783 3.454 9.602 1.00 84.50 92 VAL A C 1
ATOM 704 O O . VAL A 1 92 ? 3.867 3.095 9.146 1.00 84.50 92 VAL A O 1
ATOM 707 N N . MET A 1 93 ? 1.926 4.180 8.877 1.00 83.44 93 MET A N 1
ATOM 708 C CA . MET A 1 93 ? 2.215 4.601 7.502 1.00 83.44 93 MET A CA 1
ATOM 709 C C . MET A 1 93 ? 3.429 5.530 7.418 1.00 83.44 93 MET A C 1
ATOM 711 O O . MET A 1 93 ? 4.273 5.351 6.537 1.00 83.44 93 MET A O 1
ATOM 715 N N . VAL A 1 94 ? 3.535 6.502 8.326 1.00 84.69 94 VAL A N 1
ATOM 716 C CA . VAL A 1 94 ? 4.688 7.407 8.415 1.00 84.69 94 VAL A CA 1
ATOM 717 C C . VAL A 1 94 ? 5.947 6.617 8.756 1.00 84.69 94 VAL A C 1
ATOM 719 O O . VAL A 1 94 ? 6.944 6.747 8.052 1.00 84.69 94 VAL A O 1
ATOM 722 N N . TRP A 1 95 ? 5.886 5.736 9.756 1.00 84.12 95 TRP A N 1
ATOM 723 C CA . TRP A 1 95 ? 7.009 4.891 10.161 1.00 84.12 95 TRP A CA 1
ATOM 724 C C . TRP A 1 95 ? 7.548 4.046 9.002 1.00 84.12 95 TRP A C 1
ATOM 726 O O . TRP A 1 95 ? 8.746 4.047 8.726 1.00 84.12 95 TRP A O 1
ATOM 736 N N . VAL A 1 96 ? 6.664 3.378 8.255 1.00 81.31 96 VAL A N 1
ATOM 737 C CA . VAL A 1 96 ? 7.055 2.578 7.085 1.00 81.31 96 VAL A CA 1
ATOM 738 C C . VAL A 1 96 ? 7.698 3.451 6.002 1.00 81.31 96 VAL A C 1
ATOM 740 O O . VAL A 1 96 ? 8.686 3.038 5.395 1.00 81.31 96 VAL A O 1
ATOM 743 N N . ARG A 1 97 ? 7.166 4.655 5.749 1.00 80.81 97 ARG A N 1
ATOM 744 C CA . ARG A 1 97 ? 7.738 5.587 4.762 1.00 80.81 97 ARG A CA 1
ATOM 745 C C . ARG A 1 97 ? 9.115 6.095 5.172 1.00 80.81 97 ARG A C 1
ATOM 747 O O . ARG A 1 97 ? 9.981 6.178 4.309 1.00 80.81 97 ARG A O 1
ATOM 754 N N . LEU A 1 98 ? 9.317 6.398 6.454 1.00 82.62 98 LEU A N 1
ATOM 755 C CA . LEU A 1 98 ? 10.618 6.806 6.987 1.00 82.62 98 LEU A CA 1
ATOM 756 C C . LEU A 1 98 ? 11.647 5.687 6.815 1.00 82.62 98 LEU A C 1
ATOM 758 O O . LEU A 1 98 ? 12.707 5.925 6.245 1.00 82.62 98 LEU A O 1
ATOM 762 N N . LEU A 1 99 ? 11.300 4.453 7.191 1.00 80.62 99 LEU A N 1
ATOM 763 C CA . LEU A 1 99 ? 12.176 3.295 6.990 1.00 80.62 99 LEU A CA 1
ATOM 764 C C . LEU A 1 99 ? 12.540 3.086 5.513 1.00 80.62 99 LEU A C 1
ATOM 766 O O . LEU A 1 99 ? 13.695 2.816 5.187 1.00 80.62 99 LEU A O 1
ATOM 770 N N . LEU A 1 100 ? 11.572 3.252 4.609 1.00 75.81 100 LEU A N 1
ATOM 771 C CA . LEU A 1 100 ? 11.810 3.126 3.171 1.00 75.81 100 LEU A CA 1
ATOM 772 C C . LEU A 1 100 ? 12.651 4.284 2.608 1.00 75.81 100 LEU A C 1
ATOM 774 O O . LEU A 1 100 ? 13.377 4.088 1.639 1.00 75.81 100 LEU A O 1
ATOM 778 N N . ALA A 1 101 ? 12.561 5.481 3.191 1.00 77.31 101 ALA A N 1
ATOM 779 C CA . ALA A 1 101 ? 13.405 6.618 2.825 1.00 77.31 101 ALA A CA 1
ATOM 780 C C . ALA A 1 101 ? 14.856 6.425 3.292 1.00 77.31 101 ALA A C 1
ATOM 782 O O . ALA A 1 101 ? 15.776 6.864 2.608 1.00 77.31 101 ALA A O 1
ATOM 783 N N . THR A 1 102 ? 15.062 5.731 4.417 1.00 75.94 102 THR A N 1
ATOM 784 C CA . THR A 1 102 ? 16.401 5.370 4.915 1.00 75.94 102 THR A CA 1
ATOM 785 C C . THR A 1 102 ? 17.038 4.192 4.175 1.00 75.94 102 THR A C 1
ATOM 787 O O . THR A 1 102 ? 18.236 3.964 4.308 1.00 75.94 102 THR A O 1
ATOM 790 N N . GLU A 1 103 ? 16.275 3.446 3.370 1.00 72.69 103 GLU A N 1
ATOM 791 C CA . GLU A 1 103 ? 16.847 2.471 2.441 1.00 72.69 103 GLU A CA 1
A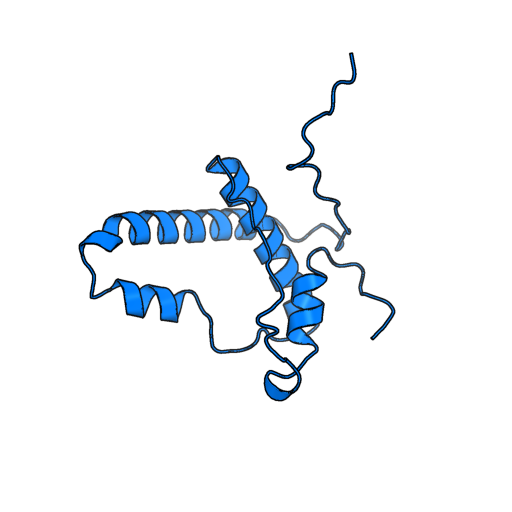TOM 792 C C . GLU A 1 103 ? 17.499 3.190 1.262 1.00 72.69 103 GLU A C 1
ATOM 794 O O . GLU A 1 103 ? 16.849 3.578 0.285 1.00 72.69 103 GLU A O 1
ATOM 799 N N . THR A 1 104 ? 18.821 3.326 1.326 1.00 55.38 104 THR A N 1
ATOM 800 C CA . THR A 1 104 ? 19.639 3.678 0.171 1.00 55.38 104 THR A CA 1
ATOM 801 C C . THR A 1 104 ? 19.342 2.692 -0.954 1.00 55.38 104 THR A C 1
ATOM 803 O O . THR A 1 104 ? 19.358 1.473 -0.779 1.00 55.38 104 THR A O 1
ATOM 806 N N . THR A 1 105 ? 19.008 3.236 -2.121 1.00 53.75 105 THR A N 1
ATOM 807 C CA . THR A 1 105 ? 18.537 2.499 -3.298 1.00 53.75 105 THR A CA 1
ATOM 808 C C . THR A 1 105 ? 19.701 1.738 -3.941 1.00 53.75 105 THR A C 1
ATOM 810 O O . THR A 1 105 ? 20.192 2.115 -4.996 1.00 53.75 105 THR A O 1
ATOM 813 N N . ILE A 1 106 ? 20.191 0.682 -3.289 1.00 50.50 106 ILE A N 1
ATOM 814 C CA . ILE A 1 106 ? 21.205 -0.226 -3.837 1.00 50.50 106 ILE A CA 1
ATOM 815 C C . ILE A 1 106 ? 20.795 -1.656 -3.513 1.00 50.50 106 ILE A C 1
ATOM 817 O O . ILE A 1 106 ? 21.411 -2.361 -2.721 1.00 50.50 106 ILE A O 1
ATOM 821 N N . THR A 1 107 ? 19.720 -2.130 -4.128 1.00 48.88 107 THR A N 1
ATOM 822 C CA . THR A 1 107 ? 19.598 -3.568 -4.360 1.00 48.88 107 THR A CA 1
ATOM 823 C C . THR A 1 107 ? 18.769 -3.762 -5.611 1.00 48.88 107 THR A C 1
ATOM 825 O O . THR A 1 107 ? 17.657 -3.246 -5.719 1.00 48.88 107 THR A O 1
ATOM 828 N N . ARG A 1 108 ? 19.348 -4.464 -6.591 1.00 54.12 108 ARG A N 1
ATOM 829 C CA . ARG A 1 108 ? 18.651 -4.897 -7.806 1.00 54.12 108 ARG A CA 1
ATOM 830 C C . ARG A 1 108 ? 17.297 -5.503 -7.413 1.00 54.12 108 ARG A C 1
ATOM 832 O O . ARG A 1 108 ? 17.260 -6.194 -6.392 1.00 54.12 108 ARG A O 1
ATOM 839 N N . PRO A 1 109 ? 16.216 -5.274 -8.181 1.00 54.22 109 PRO A N 1
ATOM 840 C CA . PRO A 1 109 ? 14.932 -5.915 -7.929 1.00 54.22 109 PRO A CA 1
ATOM 841 C C . PRO A 1 109 ? 15.145 -7.431 -7.931 1.00 54.22 109 PRO A C 1
ATOM 843 O O . PRO A 1 109 ? 15.338 -8.054 -8.971 1.00 54.22 109 PRO A O 1
ATOM 846 N N . LYS A 1 110 ? 15.218 -8.008 -6.733 1.00 57.34 110 LYS A N 1
ATOM 847 C CA . LYS A 1 110 ? 15.379 -9.436 -6.516 1.00 57.34 110 LYS A CA 1
ATOM 848 C C . LYS A 1 110 ? 14.021 -9.939 -6.078 1.00 57.34 110 LYS A C 1
ATOM 850 O O . LYS A 1 110 ? 13.472 -9.481 -5.076 1.00 57.34 110 LYS A O 1
ATOM 855 N N . TRP A 1 111 ? 13.473 -10.863 -6.853 1.00 59.97 111 TRP A N 1
ATOM 856 C CA . TRP A 1 111 ? 12.322 -11.635 -6.424 1.00 59.97 111 TRP A CA 1
ATOM 857 C C . TRP A 1 111 ? 12.682 -12.328 -5.100 1.00 59.97 111 TRP A C 1
ATOM 859 O O . TRP A 1 111 ? 13.626 -13.114 -5.030 1.00 59.97 111 TRP A O 1
ATOM 869 N N . GLU A 1 112 ? 11.988 -11.962 -4.026 1.00 58.31 112 GLU A N 1
ATOM 870 C CA . GLU A 1 112 ? 12.240 -12.459 -2.674 1.00 58.31 112 GLU A CA 1
ATOM 871 C C . GLU A 1 112 ? 10.998 -13.226 -2.230 1.00 58.31 112 GLU A C 1
ATOM 873 O O . GLU A 1 112 ? 9.900 -12.667 -2.212 1.00 58.31 112 GLU A O 1
ATOM 878 N N . ARG A 1 113 ? 11.134 -14.513 -1.912 1.00 57.22 113 ARG A N 1
ATOM 879 C CA . ARG A 1 113 ? 10.008 -15.365 -1.508 1.00 57.22 113 ARG A CA 1
ATOM 880 C C . ARG A 1 113 ? 9.674 -15.110 -0.039 1.00 57.22 113 ARG A C 1
ATOM 882 O O . ARG A 1 113 ? 10.563 -15.192 0.801 1.00 57.22 113 ARG A O 1
ATOM 889 N N . ASP A 1 114 ? 8.415 -14.804 0.272 1.00 57.12 114 ASP A N 1
ATOM 890 C CA . ASP A 1 114 ? 7.983 -14.630 1.662 1.00 57.12 114 ASP A CA 1
ATOM 891 C C . ASP A 1 114 ? 7.778 -15.997 2.339 1.00 57.12 114 ASP A C 1
ATOM 893 O O . ASP A 1 114 ? 7.039 -16.847 1.839 1.00 57.12 114 ASP A O 1
ATOM 897 N N . LEU A 1 115 ? 8.455 -16.213 3.468 1.00 57.94 115 LEU A N 1
ATOM 898 C CA . LEU A 1 115 ? 8.355 -17.424 4.291 1.00 57.94 115 LEU A CA 1
ATOM 899 C C . LEU A 1 115 ? 7.575 -17.189 5.599 1.00 57.94 115 LEU A C 1
ATOM 901 O O . LEU A 1 115 ? 7.384 -18.129 6.370 1.00 57.94 115 LEU A O 1
ATOM 905 N N . THR A 1 116 ? 7.094 -15.967 5.849 1.00 54.28 116 THR A N 1
ATOM 906 C CA . THR A 1 116 ? 6.564 -15.518 7.151 1.00 54.28 116 THR A CA 1
ATOM 907 C C . THR A 1 116 ? 5.318 -16.283 7.613 1.00 54.28 116 THR A C 1
ATOM 909 O O . THR A 1 116 ? 5.034 -16.327 8.807 1.00 54.28 116 THR A O 1
ATOM 912 N N . ASN A 1 117 ? 4.587 -16.933 6.701 1.00 47.56 117 ASN A N 1
ATOM 913 C CA . ASN A 1 117 ? 3.341 -17.633 7.026 1.00 47.56 117 ASN A CA 1
ATOM 914 C C . ASN A 1 117 ? 3.467 -19.166 7.077 1.00 47.56 117 ASN A C 1
ATOM 916 O O . ASN A 1 117 ? 2.455 -19.861 7.161 1.00 47.56 117 ASN A O 1
ATOM 920 N N . ARG A 1 118 ? 4.685 -19.726 7.006 1.00 56.28 118 ARG A N 1
ATOM 921 C CA . ARG A 1 118 ? 4.862 -21.180 7.077 1.00 56.28 118 ARG A CA 1
ATOM 922 C C . ARG A 1 118 ? 4.920 -21.611 8.540 1.00 56.28 118 ARG A C 1
ATOM 924 O O . ARG A 1 118 ? 5.976 -21.605 9.166 1.00 56.28 118 ARG A O 1
ATOM 931 N N . THR A 1 119 ? 3.775 -22.006 9.087 1.00 49.91 119 THR A N 1
ATOM 932 C CA . THR A 1 119 ? 3.757 -22.910 10.239 1.00 49.91 119 THR A CA 1
ATOM 933 C C . THR A 1 119 ? 4.589 -24.130 9.859 1.00 49.91 119 THR A C 1
ATOM 935 O O . THR A 1 119 ? 4.298 -24.784 8.855 1.00 49.91 119 THR A O 1
ATOM 938 N N . ARG A 1 120 ? 5.666 -24.407 10.602 1.00 45.66 120 ARG A N 1
ATOM 939 C CA . ARG A 1 120 ? 6.352 -25.695 10.495 1.00 45.66 120 ARG A CA 1
ATOM 940 C C . ARG A 1 120 ? 5.300 -26.749 10.831 1.00 45.66 120 ARG A C 1
ATOM 942 O O . ARG A 1 120 ? 4.866 -26.816 11.973 1.00 45.66 120 ARG A O 1
ATOM 949 N N . HIS A 1 121 ? 4.851 -27.516 9.843 1.00 46.44 121 HIS A N 1
ATOM 950 C CA . HIS A 1 121 ? 4.300 -28.830 10.133 1.00 46.44 121 HIS A CA 1
ATOM 951 C C . HIS A 1 121 ? 5.487 -29.640 10.656 1.00 46.44 121 HIS A C 1
ATOM 953 O O . HIS A 1 121 ? 6.313 -30.116 9.885 1.00 46.44 121 HIS A O 1
ATOM 959 N N . THR A 1 122 ? 5.667 -29.652 11.973 1.00 49.81 122 THR A N 1
ATOM 960 C CA . THR A 1 122 ? 6.401 -30.717 12.648 1.00 49.81 122 THR A CA 1
ATOM 961 C C . THR A 1 122 ? 5.510 -31.944 12.563 1.00 49.81 122 THR A C 1
ATOM 963 O O . THR A 1 122 ? 4.517 -32.028 13.280 1.00 49.81 122 THR A O 1
ATOM 966 N N . GLU A 1 123 ? 5.812 -32.826 11.614 1.00 45.22 123 GLU A N 1
ATOM 967 C CA . GLU A 1 123 ? 5.360 -34.213 11.664 1.00 45.22 123 GLU A CA 1
ATOM 968 C C . GLU A 1 123 ? 6.139 -34.899 12.792 1.00 45.22 123 GLU A C 1
ATOM 970 O O . GLU A 1 123 ? 7.367 -34.795 12.863 1.00 45.22 123 GLU A O 1
ATOM 975 N N . SER A 1 124 ? 5.389 -35.488 13.719 1.00 52.28 124 SER A N 1
ATOM 976 C CA . SER A 1 124 ? 5.840 -36.370 14.798 1.00 52.28 124 SER A CA 1
ATOM 977 C C . SER A 1 124 ? 5.573 -37.813 14.413 1.00 52.28 124 SER A C 1
ATOM 979 O O . SER A 1 124 ? 4.450 -38.032 13.902 1.00 52.28 124 SER A O 1
#

Organism: NCBI:txid1077947

Foldseek 3Di:
DDDQDQAQPSVQVVVLVDDPVRDDDDPPDDDDDDDDPDLVVNLVVVLRVVVRQVVCVVVVRDHDPDDDPVVVVVVCVVPPVCVVVVVVVVVSVVVSVVVNVPPDPPDDRHHDDDPPPDDPPPDD

Secondary structure (DSSP, 8-state):
--SPPS-S-HHHHHHHHS-GGG----TT----PPPPSSHHHHHHHHHHHHHHHHHHHHTT-PPPSS--HHHHHHHHTT-GGGHHHHHHHHHHHHHHHHHHHHS-S-S--------TT-------

pLDDT: mean 75.37, std 11.97, range [45.22, 90.44]

Sequence (124 aa):
MFPLPALTADDEWVRRAFAPRDVAFVPACTFTARAPRTLHALVQTRRRSLRGSKAITAMGITSPRGEGAVAMLRAALPQPRLWAAMAVYVLVMVWVRLLLATETTITRPKWERDLTNRTRHTES

Radius of gyration: 17.33 Å; chains: 1; bounding box: 41×49×38 Å